Protein AF-A0A3M1RW49-F1 (afdb_monomer_lite)

Structure (mmCIF, N/CA/C/O backbone):
data_AF-A0A3M1RW49-F1
#
_entry.id   AF-A0A3M1RW49-F1
#
loop_
_atom_site.group_PDB
_atom_site.id
_atom_site.type_symbol
_atom_site.label_atom_id
_atom_site.label_alt_id
_atom_site.label_comp_id
_atom_site.label_asym_id
_atom_site.label_entity_id
_atom_site.label_seq_id
_atom_site.pdbx_PDB_ins_code
_atom_site.Cartn_x
_atom_site.Cartn_y
_atom_site.Cartn_z
_atom_site.occupancy
_atom_site.B_iso_or_equiv
_atom_site.auth_seq_id
_atom_site.auth_comp_id
_atom_site.auth_asym_id
_atom_site.auth_atom_id
_atom_site.pdbx_PDB_model_num
ATOM 1 N N . MET A 1 1 ? 6.113 14.387 6.985 1.00 57.34 1 MET A N 1
ATOM 2 C CA . MET A 1 1 ? 6.433 14.167 5.554 1.00 57.34 1 MET A CA 1
ATOM 3 C C . MET A 1 1 ? 7.685 14.893 5.071 1.00 57.34 1 MET A C 1
ATOM 5 O O . MET A 1 1 ? 7.666 16.109 4.905 1.00 57.34 1 MET A O 1
ATOM 9 N N . ASP A 1 2 ? 8.729 14.133 4.733 1.00 67.25 2 ASP A N 1
ATOM 10 C CA . ASP A 1 2 ? 9.846 14.609 3.910 1.00 67.25 2 ASP A CA 1
ATOM 11 C C . ASP A 1 2 ? 9.395 14.909 2.472 1.00 67.25 2 ASP A C 1
ATOM 13 O O . ASP A 1 2 ? 8.702 14.113 1.824 1.00 67.25 2 ASP A O 1
ATOM 17 N N . TYR A 1 3 ? 9.778 16.080 1.963 1.00 78.44 3 TYR A N 1
ATOM 18 C CA . TYR A 1 3 ? 9.461 16.510 0.603 1.00 78.44 3 TYR A CA 1
ATOM 19 C C . TYR A 1 3 ? 10.411 15.848 -0.403 1.00 78.44 3 TYR A C 1
ATOM 21 O O . TYR A 1 3 ? 11.608 16.131 -0.420 1.00 78.44 3 TYR A O 1
ATOM 29 N N . ILE A 1 4 ? 9.869 14.998 -1.281 1.00 78.31 4 ILE A N 1
ATOM 30 C CA . ILE A 1 4 ? 10.624 14.396 -2.387 1.00 78.31 4 ILE A CA 1
ATOM 31 C C . ILE A 1 4 ? 10.393 15.235 -3.654 1.00 78.31 4 ILE A C 1
ATOM 33 O O . ILE A 1 4 ? 9.248 15.359 -4.102 1.00 78.31 4 ILE A O 1
ATOM 37 N N . PRO A 1 5 ? 11.446 15.789 -4.283 1.00 87.19 5 PRO A N 1
ATOM 38 C CA . PRO A 1 5 ? 11.304 16.549 -5.519 1.00 87.19 5 PRO A CA 1
ATOM 39 C C . PRO A 1 5 ? 10.661 15.721 -6.640 1.00 87.19 5 PRO A C 1
ATOM 41 O O . PRO A 1 5 ? 11.014 14.560 -6.860 1.00 87.19 5 PRO A O 1
ATOM 44 N N . LYS A 1 6 ? 9.767 16.344 -7.419 1.00 85.75 6 LYS A N 1
ATOM 45 C CA . LYS A 1 6 ? 9.057 15.686 -8.534 1.00 85.75 6 LYS A CA 1
ATOM 46 C C . LYS A 1 6 ? 10.000 15.056 -9.564 1.00 85.75 6 LYS A C 1
ATOM 48 O O . LYS A 1 6 ? 9.692 14.002 -10.112 1.00 85.75 6 LYS A O 1
ATOM 53 N N . GLU A 1 7 ? 11.149 15.676 -9.831 1.00 87.19 7 GLU A N 1
ATOM 54 C CA . GLU A 1 7 ? 12.168 15.101 -10.719 1.00 87.19 7 GLU A CA 1
ATOM 55 C C . GLU A 1 7 ? 12.766 13.806 -10.175 1.00 87.19 7 GLU A C 1
ATOM 57 O O . GLU A 1 7 ? 12.983 12.870 -10.940 1.00 87.19 7 GLU A O 1
ATOM 62 N N . THR A 1 8 ? 13.008 13.733 -8.866 1.00 86.38 8 THR A N 1
ATOM 63 C CA . THR A 1 8 ? 13.529 12.530 -8.212 1.00 86.38 8 THR A CA 1
ATOM 64 C C . THR A 1 8 ? 12.521 11.392 -8.308 1.00 86.38 8 THR A C 1
ATOM 66 O O . THR A 1 8 ? 12.899 10.278 -8.665 1.00 86.38 8 THR A O 1
ATOM 69 N N . LEU A 1 9 ? 11.232 11.681 -8.086 1.00 85.12 9 LEU A N 1
ATOM 70 C CA . LEU A 1 9 ? 10.154 10.701 -8.258 1.00 85.12 9 LEU A CA 1
ATOM 71 C C . LEU A 1 9 ? 10.088 10.181 -9.696 1.00 85.12 9 LEU A C 1
ATOM 73 O O . LEU A 1 9 ? 10.066 8.973 -9.903 1.00 85.12 9 LEU A O 1
ATOM 77 N N . LYS A 1 10 ? 10.134 11.074 -10.693 1.00 87.62 10 LYS A N 1
ATOM 78 C CA . LYS A 1 10 ? 10.130 10.680 -12.110 1.00 87.62 10 LYS A CA 1
ATOM 79 C C . LYS A 1 10 ? 11.337 9.814 -12.466 1.00 87.62 10 LYS A C 1
ATOM 81 O O . LYS A 1 10 ? 11.168 8.756 -13.057 1.00 87.62 10 LYS A O 1
ATOM 86 N N . LYS A 1 11 ? 12.548 10.239 -12.088 1.00 89.50 11 LYS A N 1
ATOM 87 C CA . LYS A 1 11 ? 13.782 9.475 -12.343 1.00 89.50 11 LYS A CA 1
ATOM 88 C C . LYS A 1 11 ? 13.711 8.091 -11.707 1.00 89.50 11 LYS A C 1
ATOM 90 O O . LYS A 1 11 ? 14.100 7.116 -12.341 1.00 89.50 11 LYS A O 1
ATOM 95 N N . ARG A 1 12 ? 13.181 8.003 -10.482 1.00 88.81 12 ARG A N 1
ATOM 96 C CA . ARG A 1 12 ? 12.999 6.721 -9.808 1.00 88.81 12 ARG A CA 1
ATOM 97 C C . ARG A 1 12 ? 11.983 5.853 -10.536 1.00 88.81 12 ARG A C 1
ATOM 99 O O . ARG A 1 12 ? 12.324 4.720 -10.843 1.00 88.81 12 ARG A O 1
ATOM 106 N N . PHE A 1 13 ? 10.811 6.391 -10.861 1.00 89.06 13 PHE A N 1
ATOM 107 C CA . PHE A 1 13 ? 9.747 5.685 -11.576 1.00 89.06 13 PHE A CA 1
ATOM 108 C C . PHE A 1 13 ? 10.251 5.047 -12.878 1.00 89.06 13 PHE A C 1
ATOM 110 O O . PHE A 1 13 ? 10.116 3.843 -13.047 1.00 89.06 13 PHE A O 1
ATOM 117 N N . TYR A 1 14 ? 10.943 5.810 -13.731 1.00 90.25 14 TYR A N 1
ATOM 118 C CA . TYR A 1 14 ? 11.492 5.285 -14.990 1.00 90.25 14 TYR A CA 1
ATOM 119 C C . TYR A 1 14 ? 12.648 4.289 -14.815 1.00 90.25 14 TYR A C 1
ATOM 121 O O . TYR A 1 14 ? 13.001 3.594 -15.761 1.00 90.25 14 TYR A O 1
ATOM 129 N N . SER A 1 15 ? 13.264 4.226 -13.631 1.00 89.31 15 SER A N 1
ATOM 130 C CA . SER A 1 15 ? 14.294 3.227 -13.316 1.00 89.31 15 SER A CA 1
ATOM 131 C C . SER A 1 15 ? 13.723 1.916 -12.767 1.00 89.31 15 SER A C 1
ATOM 133 O O . SER A 1 15 ? 14.480 0.968 -12.560 1.00 89.31 15 SER A O 1
ATOM 135 N N . LEU A 1 16 ? 12.416 1.864 -12.480 1.00 89.94 16 LEU A N 1
ATOM 136 C CA . LEU A 1 16 ? 11.769 0.660 -11.971 1.00 89.94 16 LEU A CA 1
ATOM 137 C C . LEU A 1 16 ? 11.563 -0.365 -13.097 1.00 89.94 16 LEU A C 1
ATOM 139 O O . LEU A 1 16 ? 11.354 0.024 -14.245 1.00 89.94 16 LEU A O 1
ATOM 143 N N . PRO A 1 17 ? 11.547 -1.669 -12.775 1.00 91.00 17 PRO A N 1
ATOM 144 C CA . PRO A 1 17 ? 11.036 -2.702 -13.672 1.00 91.00 17 PRO A CA 1
ATOM 145 C C . PRO A 1 17 ? 9.632 -2.362 -14.189 1.00 91.00 17 PRO A C 1
ATOM 147 O O . PRO A 1 17 ? 8.809 -1.866 -13.416 1.00 91.00 17 PRO A O 1
ATOM 150 N N . ASP A 1 18 ? 9.336 -2.701 -15.447 1.00 89.69 18 ASP A N 1
ATOM 151 C CA . ASP A 1 18 ? 8.041 -2.406 -16.090 1.00 89.69 18 ASP A CA 1
ATOM 152 C C . ASP A 1 18 ? 6.860 -2.885 -15.240 1.00 89.69 18 ASP A C 1
ATOM 154 O O . ASP A 1 18 ? 5.933 -2.133 -14.966 1.00 89.69 18 ASP A O 1
ATOM 158 N N . ARG A 1 19 ? 6.972 -4.087 -14.666 1.00 90.06 19 ARG A N 1
ATOM 159 C CA . ARG A 1 19 ? 5.945 -4.659 -13.786 1.00 90.06 19 ARG A CA 1
ATOM 160 C C . ARG A 1 19 ? 5.624 -3.787 -12.564 1.00 90.06 19 ARG A C 1
ATOM 162 O O . ARG A 1 19 ? 4.478 -3.751 -12.131 1.00 90.06 19 ARG A O 1
ATOM 169 N N . LEU A 1 20 ? 6.612 -3.104 -11.980 1.00 90.56 20 LEU A N 1
ATOM 170 C CA . LEU A 1 20 ? 6.368 -2.177 -10.868 1.00 90.56 20 LEU A CA 1
ATOM 171 C C . LEU A 1 20 ? 5.737 -0.873 -11.361 1.00 90.56 20 LEU A C 1
ATOM 173 O O . LEU A 1 20 ? 4.865 -0.336 -10.682 1.00 90.56 20 LEU A O 1
ATOM 177 N N . GLN A 1 21 ? 6.143 -0.385 -12.535 1.00 91.88 21 GLN A N 1
ATOM 178 C CA . GLN A 1 21 ? 5.526 0.789 -13.156 1.00 91.88 21 GLN A CA 1
ATOM 179 C C . GLN A 1 21 ? 4.043 0.536 -13.461 1.00 91.88 21 GLN A C 1
ATOM 181 O O . GLN A 1 21 ? 3.204 1.361 -13.099 1.00 91.88 21 GLN A O 1
ATOM 186 N N . ASP A 1 22 ? 3.720 -0.628 -14.028 1.00 92.69 22 ASP A N 1
ATOM 187 C CA . ASP A 1 22 ? 2.348 -1.046 -14.320 1.00 92.69 22 ASP A CA 1
ATOM 188 C C . ASP A 1 22 ? 1.497 -1.101 -13.052 1.00 92.69 22 ASP A C 1
ATOM 190 O O . ASP A 1 22 ? 0.404 -0.547 -13.015 1.00 92.69 22 ASP A O 1
ATOM 194 N N . VAL A 1 23 ? 2.005 -1.700 -11.970 1.00 92.81 23 VAL A N 1
ATOM 195 C CA . VAL A 1 23 ? 1.254 -1.786 -10.707 1.00 92.81 23 VAL A CA 1
ATOM 196 C C . VAL A 1 23 ? 1.043 -0.414 -10.066 1.00 92.81 23 VAL A C 1
ATOM 198 O O . VAL A 1 23 ? -0.020 -0.178 -9.494 1.00 92.81 23 VAL A O 1
ATOM 201 N N . ILE A 1 24 ? 1.997 0.513 -10.190 1.00 90.81 24 ILE A N 1
ATOM 202 C CA . ILE A 1 24 ? 1.834 1.895 -9.710 1.00 90.81 24 ILE A CA 1
ATOM 203 C C . ILE A 1 24 ? 0.739 2.635 -10.495 1.00 90.81 24 ILE A C 1
ATOM 205 O O . ILE A 1 24 ? 0.007 3.430 -9.905 1.00 90.81 24 ILE A O 1
ATOM 209 N N . LEU A 1 25 ? 0.636 2.401 -11.806 1.00 91.81 25 LEU A N 1
ATOM 210 C CA . LEU A 1 25 ? -0.331 3.069 -12.687 1.00 91.81 25 LEU A CA 1
ATOM 211 C C . LEU A 1 25 ? -1.657 2.310 -12.844 1.00 91.81 25 LEU A C 1
ATOM 213 O O . LEU A 1 25 ? -2.576 2.826 -13.476 1.00 91.81 25 LEU A O 1
ATOM 217 N N . SER A 1 26 ? -1.761 1.106 -12.287 1.00 93.88 26 SER A N 1
ATOM 218 C CA . SER A 1 26 ? -2.922 0.241 -12.461 1.00 93.88 26 SER A CA 1
ATOM 219 C C . SER A 1 26 ? -4.164 0.783 -11.752 1.00 93.88 26 SER A C 1
ATOM 221 O O . SER A 1 26 ? -4.137 1.154 -10.572 1.00 93.88 26 SER A O 1
ATOM 223 N N . GLU A 1 27 ? -5.290 0.746 -12.465 1.00 93.25 27 GLU A N 1
ATOM 224 C CA . GLU A 1 27 ? -6.610 1.018 -11.897 1.00 93.25 27 GLU A CA 1
ATOM 225 C C . GLU A 1 27 ? -6.985 0.002 -10.811 1.00 93.25 27 GLU A C 1
ATOM 227 O O . GLU A 1 27 ? -7.648 0.373 -9.842 1.00 93.25 27 GLU A O 1
ATOM 232 N N . ASP A 1 28 ? -6.510 -1.247 -10.909 1.00 92.75 28 ASP A N 1
ATOM 233 C CA . ASP A 1 28 ? -6.745 -2.267 -9.883 1.00 92.75 28 ASP A CA 1
ATOM 234 C C . ASP A 1 28 ? -6.131 -1.843 -8.549 1.00 92.75 28 ASP A C 1
ATOM 236 O O . ASP A 1 28 ? -6.799 -1.889 -7.516 1.00 92.75 28 ASP A O 1
ATOM 240 N N . THR A 1 29 ? -4.891 -1.343 -8.567 1.00 92.75 29 THR A N 1
ATOM 241 C CA . THR A 1 29 ? -4.209 -0.833 -7.369 1.00 92.75 29 THR A CA 1
ATOM 242 C C . THR A 1 29 ? -4.985 0.330 -6.755 1.00 92.75 29 THR A C 1
ATOM 244 O O . THR A 1 29 ? -5.215 0.354 -5.543 1.00 92.75 29 THR A O 1
ATOM 247 N N . ALA A 1 30 ? -5.452 1.274 -7.579 1.00 93.94 30 ALA A N 1
ATOM 248 C CA . ALA A 1 30 ? -6.286 2.381 -7.114 1.00 93.94 30 ALA A CA 1
ATOM 249 C C . ALA A 1 30 ? -7.615 1.886 -6.510 1.00 93.94 30 ALA A C 1
ATOM 251 O O . ALA A 1 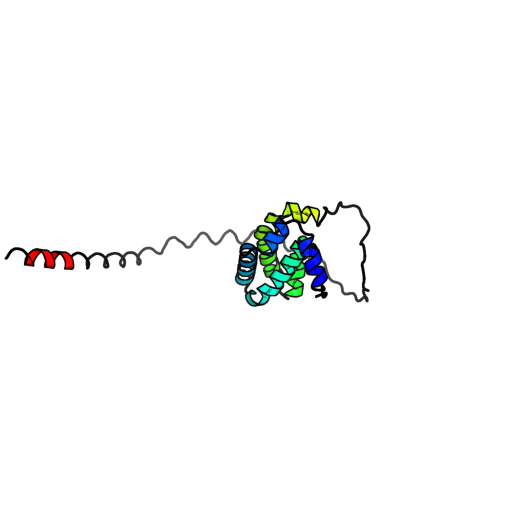30 ? -8.068 2.401 -5.483 1.00 93.94 30 ALA A O 1
ATOM 252 N N . GLY A 1 31 ? -8.211 0.852 -7.106 1.00 94.44 31 GLY A N 1
ATOM 253 C CA . GLY A 1 31 ? -9.406 0.185 -6.603 1.00 94.44 31 GLY A CA 1
ATOM 254 C C . GLY A 1 31 ? -9.182 -0.484 -5.247 1.00 94.44 31 GLY A C 1
ATOM 255 O O . GLY A 1 31 ? -10.010 -0.326 -4.350 1.00 94.44 31 GLY A O 1
ATOM 256 N N . VAL A 1 32 ? -8.058 -1.182 -5.062 1.00 95.06 32 VAL A N 1
ATOM 257 C CA . VAL A 1 32 ? -7.675 -1.790 -3.777 1.00 95.06 32 VAL A CA 1
ATOM 258 C C . VAL A 1 32 ? -7.496 -0.719 -2.706 1.00 95.06 32 VAL A C 1
ATOM 260 O O . VAL A 1 32 ? -8.046 -0.860 -1.617 1.00 95.06 32 VAL A O 1
ATOM 263 N N . ILE A 1 33 ? -6.793 0.374 -3.016 1.00 94.75 33 ILE A N 1
ATOM 264 C CA . ILE A 1 33 ? -6.587 1.483 -2.073 1.00 94.75 33 ILE A CA 1
ATOM 265 C C . ILE A 1 33 ? -7.926 2.089 -1.650 1.00 94.75 33 ILE A C 1
ATOM 267 O O . ILE A 1 33 ? -8.163 2.281 -0.459 1.00 94.75 33 ILE A O 1
ATOM 271 N N . ARG A 1 34 ? -8.831 2.350 -2.603 1.00 94.56 34 ARG A N 1
ATOM 272 C CA . ARG A 1 34 ? -10.157 2.899 -2.292 1.00 94.56 34 ARG A CA 1
ATOM 273 C C . ARG A 1 34 ? -10.982 1.940 -1.435 1.00 94.56 34 ARG A C 1
ATOM 275 O O . ARG A 1 34 ? -11.605 2.379 -0.475 1.00 94.56 34 ARG A O 1
ATOM 282 N N . LYS A 1 35 ? -10.962 0.639 -1.743 1.00 94.69 35 LYS A N 1
ATOM 283 C CA . LYS A 1 35 ? -11.642 -0.390 -0.939 1.00 94.69 35 LYS A CA 1
ATOM 284 C C . LYS A 1 35 ? -11.080 -0.460 0.480 1.00 94.69 35 LYS A C 1
ATOM 286 O O . LYS A 1 35 ? -11.857 -0.504 1.427 1.00 94.69 35 LYS A O 1
ATOM 291 N N . ALA A 1 36 ? -9.756 -0.428 0.627 1.00 93.56 36 ALA A N 1
ATOM 292 C CA . ALA A 1 36 ? -9.097 -0.438 1.929 1.00 93.56 36 ALA A CA 1
ATOM 293 C C . ALA A 1 36 ? -9.464 0.803 2.750 1.00 93.56 36 ALA A C 1
ATOM 295 O O . ALA A 1 36 ? -9.800 0.681 3.924 1.00 93.56 36 ALA A O 1
ATOM 296 N N . ALA A 1 37 ? -9.465 1.979 2.116 1.00 93.25 37 ALA A N 1
ATOM 297 C CA . ALA A 1 37 ? -9.843 3.231 2.757 1.00 93.25 37 ALA A CA 1
ATOM 298 C C . ALA A 1 37 ? -11.315 3.230 3.199 1.00 93.25 37 ALA A C 1
ATOM 300 O O . ALA A 1 37 ? -11.615 3.610 4.325 1.00 93.25 37 ALA A O 1
ATOM 301 N N . ASN A 1 38 ? -12.223 2.751 2.345 1.00 93.69 38 ASN A N 1
ATOM 302 C CA . ASN A 1 38 ? -13.649 2.669 2.657 1.00 93.69 38 ASN A CA 1
ATOM 303 C C . ASN A 1 38 ? -13.935 1.670 3.793 1.00 93.69 38 ASN A C 1
ATOM 305 O O . ASN A 1 38 ? -14.686 1.979 4.709 1.00 93.69 38 ASN A O 1
ATOM 309 N N . PHE A 1 39 ? -13.273 0.508 3.793 1.00 89.12 39 PHE A N 1
ATOM 310 C CA . PHE A 1 39 ? -13.421 -0.493 4.857 1.00 89.12 39 PHE A CA 1
ATOM 311 C C . PHE A 1 39 ? -12.974 0.018 6.236 1.00 89.12 39 PHE A C 1
ATOM 313 O O . PHE A 1 39 ? -13.467 -0.442 7.264 1.00 89.12 39 PHE A O 1
ATOM 320 N N . ALA A 1 40 ? -12.030 0.954 6.244 1.00 88.00 40 ALA A N 1
ATOM 321 C CA . ALA A 1 40 ? -11.462 1.577 7.430 1.00 88.00 40 ALA A CA 1
ATOM 322 C C . ALA A 1 40 ? -12.114 2.926 7.797 1.00 88.00 40 ALA A C 1
ATOM 324 O O . ALA A 1 40 ? -11.644 3.569 8.728 1.00 88.00 40 ALA A O 1
ATOM 325 N N . ASP A 1 41 ? -13.165 3.353 7.085 1.00 91.06 41 ASP A N 1
ATOM 326 C CA . ASP A 1 41 ? -13.835 4.655 7.268 1.00 91.06 41 ASP A CA 1
ATOM 327 C C . ASP A 1 41 ? -12.892 5.873 7.095 1.00 91.06 41 ASP A C 1
ATOM 329 O O . ASP A 1 41 ? -13.073 6.930 7.687 1.00 91.06 41 ASP A O 1
ATOM 333 N N . VAL A 1 42 ? -11.857 5.736 6.255 1.00 91.19 42 VAL A N 1
ATOM 334 C CA . VAL A 1 42 ? -10.829 6.768 5.986 1.00 91.19 42 VAL A CA 1
ATOM 335 C C . VAL A 1 42 ? -10.764 7.148 4.507 1.00 91.19 42 VAL A C 1
ATOM 337 O O . VAL A 1 42 ? -9.700 7.416 3.947 1.00 91.19 42 VAL A O 1
ATOM 340 N N . GLU A 1 43 ? -11.915 7.164 3.835 1.00 92.00 43 GLU A N 1
ATOM 341 C CA . GLU A 1 43 ? -12.005 7.398 2.388 1.00 92.00 43 GLU A CA 1
ATOM 342 C C . GLU A 1 43 ? -11.407 8.749 1.959 1.00 92.00 43 GLU A C 1
ATOM 344 O O . GLU A 1 43 ? -10.727 8.830 0.934 1.00 92.00 43 GLU A O 1
ATOM 349 N N . GLU A 1 44 ? -11.546 9.788 2.788 1.00 91.25 44 GLU A N 1
ATOM 350 C CA . GLU A 1 44 ? -10.939 11.105 2.546 1.00 91.25 44 GLU A CA 1
ATOM 351 C C . GLU A 1 44 ? -9.400 11.059 2.513 1.00 91.25 44 GLU A C 1
ATOM 353 O O . GLU A 1 44 ? -8.755 11.875 1.853 1.00 91.25 44 GLU A O 1
ATOM 358 N N . GLN A 1 45 ? -8.796 10.071 3.178 1.00 90.81 45 GLN A N 1
ATOM 359 C CA . GLN A 1 45 ? -7.348 9.883 3.263 1.00 90.81 45 GLN A CA 1
ATOM 360 C C . GLN A 1 45 ? -6.807 8.899 2.216 1.00 90.81 45 GLN A C 1
ATOM 362 O O . GLN A 1 45 ? -5.602 8.627 2.195 1.00 90.81 45 GLN A O 1
ATOM 367 N N . ALA A 1 46 ? -7.645 8.404 1.296 1.00 92.38 46 ALA A N 1
ATOM 368 C CA . ALA A 1 46 ? -7.227 7.483 0.236 1.00 92.38 46 ALA A CA 1
ATOM 369 C C . ALA A 1 46 ? -6.048 8.024 -0.596 1.00 92.38 46 ALA A C 1
ATOM 371 O O . ALA A 1 46 ? -5.185 7.257 -1.025 1.00 92.38 46 ALA A O 1
ATOM 372 N N . GLY A 1 47 ? -5.959 9.348 -0.777 1.00 92.56 47 GLY A N 1
ATOM 373 C CA . GLY A 1 47 ? -4.819 9.993 -1.433 1.00 92.56 47 GLY A CA 1
ATOM 374 C C . GLY A 1 47 ? -3.500 9.808 -0.673 1.00 92.56 47 GLY A C 1
ATOM 375 O O . GLY A 1 47 ? -2.478 9.495 -1.283 1.00 92.56 47 GLY A O 1
ATOM 376 N N . THR A 1 48 ? -3.516 9.935 0.655 1.00 92.75 48 THR A N 1
ATOM 377 C CA . THR A 1 48 ? -2.336 9.707 1.506 1.00 92.75 48 THR A CA 1
ATOM 378 C C . THR A 1 48 ? -1.915 8.243 1.471 1.00 92.75 48 THR A C 1
ATOM 380 O O . THR A 1 48 ? -0.730 7.950 1.313 1.00 92.75 48 THR A O 1
ATOM 383 N N . ILE A 1 49 ? -2.883 7.322 1.522 1.00 94.06 49 ILE A N 1
ATOM 384 C CA . ILE A 1 49 ? -2.631 5.882 1.386 1.00 94.06 49 ILE A CA 1
ATOM 385 C C . ILE A 1 49 ? -1.962 5.597 0.039 1.00 94.06 49 ILE A C 1
ATOM 387 O O . ILE A 1 49 ? -0.919 4.952 0.006 1.00 94.06 49 ILE A O 1
ATOM 391 N N . ALA A 1 50 ? -2.483 6.153 -1.059 1.00 93.75 50 ALA A N 1
ATOM 392 C CA . ALA A 1 50 ? -1.893 5.991 -2.385 1.00 93.75 50 ALA A CA 1
ATOM 393 C C . ALA A 1 50 ? -0.451 6.520 -2.466 1.00 93.75 50 ALA A C 1
ATOM 395 O O . ALA A 1 50 ? 0.414 5.872 -3.058 1.00 93.75 50 ALA A O 1
ATOM 396 N N . ILE A 1 51 ? -0.162 7.665 -1.837 1.00 92.12 51 ILE A N 1
ATOM 397 C CA . ILE A 1 51 ? 1.200 8.215 -1.761 1.00 92.12 51 ILE A CA 1
ATOM 398 C C . ILE A 1 51 ? 2.130 7.255 -1.012 1.00 92.12 51 ILE A C 1
ATOM 400 O O . ILE A 1 51 ? 3.241 6.993 -1.479 1.00 92.12 51 ILE A O 1
ATOM 404 N N . LEU A 1 52 ? 1.694 6.717 0.130 1.00 93.31 52 LEU A N 1
ATOM 405 C CA . LEU A 1 52 ? 2.483 5.769 0.918 1.00 93.31 52 LEU A CA 1
ATOM 406 C C . LEU A 1 52 ? 2.696 4.449 0.166 1.00 93.31 52 LEU A C 1
ATOM 408 O O . LEU A 1 52 ? 3.827 3.971 0.098 1.00 93.31 52 LEU A O 1
ATOM 412 N N . THR A 1 53 ? 1.660 3.902 -0.472 1.00 93.88 53 THR A N 1
ATOM 413 C CA . THR A 1 53 ? 1.764 2.701 -1.315 1.00 93.88 53 THR A CA 1
ATOM 414 C C . THR A 1 53 ? 2.750 2.931 -2.458 1.00 93.88 53 THR A C 1
ATOM 416 O O . THR A 1 53 ? 3.643 2.116 -2.682 1.00 93.88 53 THR A O 1
ATOM 419 N N . GLY A 1 54 ? 2.669 4.083 -3.129 1.00 91.56 54 GLY A N 1
ATOM 420 C CA . GLY A 1 54 ? 3.620 4.468 -4.168 1.00 91.56 54 GLY A CA 1
ATOM 421 C C . GLY A 1 54 ? 5.055 4.563 -3.646 1.00 91.56 54 GLY A C 1
ATOM 422 O O . GLY A 1 54 ? 5.981 4.111 -4.317 1.00 91.56 54 GLY A O 1
ATOM 423 N N . ARG A 1 55 ? 5.270 5.096 -2.436 1.00 90.69 55 ARG A N 1
ATOM 424 C CA . ARG A 1 55 ? 6.601 5.135 -1.803 1.00 90.69 55 ARG A CA 1
ATOM 425 C C . ARG A 1 55 ? 7.170 3.739 -1.572 1.00 90.69 55 ARG A C 1
ATOM 427 O O . ARG A 1 55 ? 8.364 3.561 -1.802 1.00 90.69 55 ARG A O 1
ATOM 434 N N . VAL A 1 56 ? 6.342 2.768 -1.186 1.00 91.56 56 VAL A N 1
ATOM 435 C CA . VAL A 1 56 ? 6.774 1.367 -1.058 1.00 91.56 56 VAL A CA 1
ATOM 436 C C . VAL A 1 56 ? 7.171 0.797 -2.417 1.00 91.56 56 VAL A C 1
ATOM 438 O O . VAL A 1 56 ? 8.289 0.315 -2.587 1.00 91.56 56 VAL A O 1
ATOM 441 N N . LEU A 1 57 ? 6.303 0.934 -3.420 1.00 91.12 57 LEU A N 1
ATOM 442 C CA . LEU A 1 57 ? 6.547 0.413 -4.770 1.00 91.12 57 LEU A CA 1
ATOM 443 C C . LEU A 1 57 ? 7.767 1.056 -5.453 1.00 91.12 57 LEU A C 1
ATOM 445 O O . LEU A 1 57 ? 8.456 0.412 -6.242 1.00 91.12 57 LEU A O 1
ATOM 449 N N . MET A 1 58 ? 8.072 2.313 -5.124 1.00 89.19 58 MET A N 1
ATOM 450 C CA . MET A 1 58 ? 9.243 3.033 -5.633 1.00 89.19 58 MET A CA 1
ATOM 451 C C . MET A 1 58 ? 10.539 2.753 -4.856 1.00 89.19 58 MET A C 1
ATOM 453 O O . MET A 1 58 ? 11.614 3.190 -5.283 1.00 89.19 58 MET A O 1
ATOM 457 N N . GLY A 1 59 ? 10.487 2.032 -3.736 1.00 88.00 59 GLY A N 1
ATOM 458 C CA . GLY A 1 59 ? 11.679 1.718 -2.952 1.00 88.00 59 GLY A CA 1
ATOM 459 C C . GLY A 1 59 ? 12.015 2.725 -1.839 1.00 88.00 59 GLY A C 1
ATOM 460 O O . GLY A 1 59 ? 13.103 2.648 -1.278 1.00 88.00 59 GLY A O 1
ATOM 461 N N . PHE A 1 60 ? 11.144 3.696 -1.5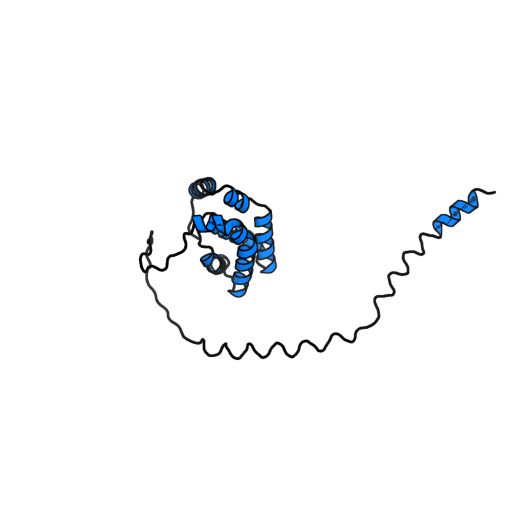45 1.00 88.50 60 PHE A N 1
ATOM 462 C CA . PHE A 1 60 ? 11.392 4.749 -0.546 1.00 88.50 60 PHE A CA 1
ATOM 463 C C . PHE A 1 60 ? 10.930 4.384 0.870 1.00 88.50 60 PHE A C 1
ATOM 465 O O . PHE A 1 60 ? 11.405 4.991 1.823 1.00 88.50 60 PHE A O 1
ATOM 472 N N . LEU A 1 61 ? 10.012 3.425 1.012 1.00 89.38 61 LEU A N 1
ATOM 473 C CA . LEU A 1 61 ? 9.455 2.998 2.299 1.00 89.38 61 LEU A CA 1
ATOM 474 C C . LEU A 1 61 ? 9.427 1.473 2.363 1.00 89.38 61 LEU A C 1
ATOM 476 O O . LEU A 1 61 ? 8.891 0.849 1.455 1.00 89.38 61 LEU A O 1
ATOM 480 N N . HIS A 1 62 ? 10.003 0.854 3.392 1.00 89.31 62 HIS A N 1
ATOM 481 C CA . HIS A 1 62 ? 10.004 -0.606 3.469 1.00 89.31 62 HIS A CA 1
ATOM 482 C C . HIS A 1 62 ? 8.568 -1.144 3.650 1.00 89.31 62 HIS A C 1
ATOM 484 O O . HIS A 1 62 ? 7.811 -0.557 4.425 1.00 89.31 62 HIS A O 1
ATOM 490 N N . PRO A 1 63 ? 8.180 -2.268 3.010 1.00 88.19 63 PRO A N 1
ATOM 491 C CA . PRO A 1 63 ? 6.848 -2.857 3.191 1.00 88.19 63 PRO A CA 1
ATOM 492 C C . PRO A 1 63 ? 6.490 -3.122 4.663 1.00 88.19 63 PRO A C 1
ATOM 494 O O . PRO A 1 63 ? 5.358 -2.890 5.070 1.00 88.19 63 PRO A O 1
ATOM 497 N N . ASP A 1 64 ? 7.469 -3.539 5.473 1.00 89.38 64 ASP A N 1
ATOM 498 C CA . ASP A 1 64 ? 7.286 -3.765 6.919 1.00 89.38 64 ASP A CA 1
ATOM 499 C C . ASP A 1 64 ? 6.997 -2.475 7.711 1.00 89.38 64 ASP A C 1
ATOM 501 O O . ASP A 1 64 ? 6.338 -2.527 8.743 1.00 89.38 64 ASP A O 1
ATOM 505 N N . GLU A 1 65 ? 7.471 -1.321 7.232 1.00 90.12 65 GLU A N 1
ATOM 506 C CA . GLU A 1 65 ? 7.274 -0.010 7.873 1.00 90.12 65 GLU A CA 1
ATOM 507 C C . GLU A 1 65 ? 5.977 0.668 7.399 1.00 90.12 65 GLU A C 1
ATOM 509 O O . GLU A 1 65 ? 5.583 1.713 7.914 1.00 90.12 65 GLU A O 1
ATOM 514 N N . PHE A 1 66 ? 5.280 0.078 6.421 1.00 93.62 66 PHE A N 1
ATOM 515 C CA . PHE A 1 66 ? 4.078 0.656 5.822 1.00 93.62 66 PHE A CA 1
ATOM 516 C C . PHE A 1 66 ? 2.940 0.841 6.833 1.00 93.62 66 PHE A C 1
ATOM 518 O O . PHE A 1 66 ? 2.272 1.872 6.818 1.00 93.62 66 PHE A O 1
ATOM 525 N N . LYS A 1 67 ? 2.741 -0.126 7.740 1.00 94.25 67 LYS A N 1
ATOM 526 C CA . LYS A 1 67 ? 1.732 -0.036 8.808 1.00 94.25 67 LYS A CA 1
ATOM 527 C C . LYS A 1 67 ? 2.001 1.160 9.723 1.00 94.25 67 LYS A C 1
ATOM 529 O O . LYS A 1 67 ? 1.084 1.915 10.033 1.00 94.25 67 LYS A O 1
ATOM 534 N N . ASP A 1 68 ? 3.247 1.327 10.154 1.00 93.12 68 ASP A N 1
ATOM 535 C CA . ASP A 1 68 ? 3.618 2.395 11.081 1.00 93.12 68 ASP A CA 1
ATOM 536 C C . ASP A 1 68 ? 3.522 3.763 10.394 1.00 93.12 68 ASP A C 1
ATOM 538 O O . ASP A 1 68 ? 2.933 4.686 10.952 1.00 93.12 68 ASP A O 1
ATOM 542 N N . ALA A 1 69 ? 3.941 3.857 9.128 1.00 92.56 69 ALA A N 1
ATOM 543 C CA . ALA A 1 69 ? 3.754 5.058 8.317 1.00 92.56 69 ALA A CA 1
ATOM 544 C C . ALA A 1 69 ? 2.270 5.419 8.118 1.00 92.56 69 ALA A C 1
ATOM 546 O O . ALA A 1 69 ? 1.920 6.597 8.135 1.00 92.56 69 ALA A O 1
ATOM 547 N N . LEU A 1 70 ? 1.383 4.428 7.958 1.00 93.62 70 LEU A N 1
ATOM 548 C CA . LEU A 1 70 ? -0.062 4.664 7.909 1.00 93.62 70 LEU A CA 1
ATOM 549 C C . LEU A 1 70 ? -0.581 5.233 9.233 1.00 93.62 70 LEU A C 1
ATOM 551 O O . LEU A 1 70 ? -1.322 6.211 9.212 1.00 93.62 70 LEU A O 1
ATOM 555 N N . LYS A 1 71 ? -0.180 4.661 10.377 1.00 93.56 71 LYS A N 1
ATOM 556 C CA . LYS A 1 71 ? -0.577 5.174 11.701 1.00 93.56 71 LYS A CA 1
ATOM 557 C C . LYS A 1 71 ? -0.153 6.629 11.882 1.00 93.56 71 LYS A C 1
ATOM 559 O O . LYS A 1 71 ? -0.968 7.444 12.301 1.00 93.56 71 LYS A O 1
ATOM 564 N N . GLU A 1 72 ? 1.098 6.946 11.561 1.00 91.94 72 GLU A N 1
ATOM 565 C CA . GLU A 1 72 ? 1.664 8.283 11.760 1.00 91.94 72 GLU A CA 1
ATOM 566 C C . GLU A 1 72 ? 1.048 9.331 10.827 1.00 91.94 72 GLU A C 1
ATOM 568 O O . GLU A 1 72 ? 0.690 10.419 11.273 1.00 91.94 72 GLU A O 1
ATOM 573 N N . GLU A 1 73 ? 0.894 9.015 9.541 1.00 90.38 73 GLU A N 1
ATOM 574 C CA . GLU A 1 73 ? 0.452 9.996 8.544 1.00 90.38 73 GLU A CA 1
ATOM 575 C C . GLU A 1 73 ? -1.071 10.178 8.517 1.00 90.38 73 GLU A C 1
ATOM 577 O O . GLU A 1 73 ? -1.551 11.263 8.187 1.00 90.38 73 GLU A O 1
ATOM 582 N N . LEU A 1 74 ? -1.845 9.142 8.862 1.00 90.44 74 LEU A N 1
ATOM 583 C CA . LEU A 1 74 ? -3.308 9.228 8.917 1.00 90.44 74 LEU A CA 1
ATOM 584 C C . LEU A 1 74 ? -3.831 9.527 10.331 1.00 90.44 74 LEU A C 1
ATOM 586 O O . LEU A 1 74 ? -5.001 9.883 10.470 1.00 90.44 74 LEU A O 1
ATOM 590 N N . ASN A 1 75 ? -2.979 9.424 11.359 1.00 91.62 75 ASN A N 1
ATOM 591 C CA . ASN A 1 75 ? -3.337 9.548 12.777 1.00 91.62 75 ASN A CA 1
ATOM 592 C C . ASN A 1 75 ? -4.490 8.607 13.186 1.00 91.62 75 ASN A C 1
ATOM 594 O O . ASN A 1 75 ? -5.422 8.994 13.893 1.00 91.62 75 ASN A O 1
ATOM 598 N N . ILE A 1 76 ? -4.423 7.368 12.699 1.00 91.44 76 ILE A N 1
ATOM 599 C CA . ILE A 1 76 ? -5.419 6.312 12.926 1.00 91.44 76 ILE A CA 1
ATOM 600 C C . ILE A 1 76 ? -4.950 5.326 13.993 1.00 91.44 76 ILE A C 1
ATOM 602 O O . ILE A 1 76 ? -3.758 5.202 14.289 1.00 91.44 76 ILE A O 1
ATOM 606 N N . ASP A 1 77 ? -5.896 4.589 14.568 1.00 93.88 77 ASP A N 1
ATOM 607 C CA . ASP A 1 77 ? -5.581 3.551 15.538 1.00 93.88 77 ASP A CA 1
ATOM 608 C C . ASP A 1 77 ? -4.857 2.354 14.894 1.00 93.88 77 ASP A C 1
ATOM 610 O O . ASP A 1 77 ? -4.886 2.119 13.683 1.00 93.88 77 ASP A O 1
ATOM 614 N N . GLU A 1 78 ? -4.191 1.562 15.734 1.00 92.44 78 GLU A N 1
ATOM 615 C CA . GLU A 1 78 ? -3.395 0.423 15.275 1.00 92.44 78 GLU A CA 1
ATOM 616 C C . GLU A 1 78 ? -4.215 -0.654 14.565 1.00 92.44 78 GLU A C 1
ATOM 618 O O . GLU A 1 78 ? -3.714 -1.288 13.636 1.00 92.44 78 GLU A O 1
ATOM 623 N N . ARG A 1 79 ? -5.469 -0.861 14.972 1.00 91.75 79 ARG A N 1
ATOM 624 C CA . ARG A 1 79 ? -6.320 -1.874 14.356 1.00 91.75 79 ARG A CA 1
ATOM 625 C C . ARG A 1 79 ? -6.690 -1.451 12.938 1.00 91.75 79 ARG A C 1
ATOM 627 O O . ARG A 1 79 ? -6.551 -2.260 12.024 1.00 91.75 79 ARG A O 1
ATOM 634 N N . THR A 1 80 ? -7.095 -0.200 12.758 1.00 91.06 80 THR A N 1
ATOM 635 C CA . THR A 1 80 ? -7.434 0.364 11.448 1.00 91.06 80 THR A CA 1
ATOM 636 C C . THR A 1 80 ? -6.220 0.353 10.518 1.00 91.06 80 THR A C 1
ATOM 638 O O . THR A 1 80 ? -6.306 -0.129 9.386 1.00 91.06 80 THR A O 1
ATOM 641 N N . ALA A 1 81 ? -5.050 0.768 11.012 1.00 92.69 81 ALA A N 1
ATOM 642 C CA . ALA A 1 81 ? -3.818 0.722 10.228 1.00 92.69 81 ALA A CA 1
ATOM 643 C C . ALA A 1 81 ? -3.435 -0.701 9.806 1.00 92.69 81 ALA A C 1
ATOM 645 O O . ALA A 1 81 ? -3.050 -0.906 8.656 1.00 92.69 81 ALA A O 1
ATOM 646 N N . LEU A 1 82 ? -3.581 -1.684 10.703 1.00 93.44 82 LEU A N 1
ATOM 647 C CA . LEU A 1 82 ? -3.309 -3.088 10.401 1.00 93.44 82 LEU A CA 1
ATOM 648 C C . LEU A 1 82 ? -4.232 -3.618 9.294 1.00 93.44 82 LEU A C 1
ATOM 650 O O . LEU A 1 82 ? -3.768 -4.290 8.375 1.00 93.44 82 LEU A O 1
ATOM 654 N N . GLN A 1 83 ? -5.527 -3.299 9.360 1.00 92.62 83 GLN A N 1
ATOM 655 C CA . GLN A 1 83 ? -6.506 -3.731 8.359 1.00 92.62 83 GLN A CA 1
ATOM 656 C C . GLN A 1 83 ? -6.173 -3.183 6.967 1.00 92.62 83 GLN A C 1
ATOM 658 O O . GLN A 1 83 ? -6.148 -3.943 5.997 1.00 92.62 83 GLN A O 1
ATOM 663 N N . VAL A 1 84 ? -5.861 -1.887 6.874 1.00 93.88 84 VAL A N 1
ATOM 664 C CA . VAL A 1 84 ? -5.458 -1.250 5.612 1.00 93.88 84 VAL A CA 1
ATOM 665 C C . VAL A 1 84 ? -4.134 -1.829 5.112 1.00 93.88 84 VAL A C 1
ATOM 667 O O . VAL A 1 84 ? -4.020 -2.174 3.933 1.00 93.88 84 VAL A O 1
ATOM 670 N N . SER A 1 85 ? -3.144 -1.986 5.998 1.00 94.31 85 SER A N 1
ATOM 671 C CA . SER A 1 85 ? -1.822 -2.484 5.614 1.00 94.31 85 SER A CA 1
ATOM 672 C C . SER A 1 85 ? -1.869 -3.911 5.081 1.00 94.31 85 SER A C 1
ATOM 674 O O . SER A 1 85 ? -1.262 -4.186 4.051 1.00 94.31 85 SER A O 1
ATOM 676 N N . GLU A 1 86 ? -2.616 -4.807 5.729 1.00 94.25 86 GLU A N 1
ATOM 677 C CA . GLU A 1 86 ? -2.715 -6.212 5.316 1.00 94.25 86 GLU A CA 1
ATOM 678 C C . GLU A 1 86 ? -3.491 -6.362 4.001 1.00 94.25 86 GLU A C 1
ATOM 680 O O . GLU A 1 86 ? -3.119 -7.163 3.138 1.00 94.25 86 GLU A O 1
ATOM 685 N N . MET A 1 87 ? -4.529 -5.544 3.795 1.00 93.75 87 MET A N 1
ATOM 686 C CA . MET A 1 87 ? -5.279 -5.544 2.540 1.00 93.75 87 MET A CA 1
ATOM 687 C C . MET A 1 87 ? -4.400 -5.114 1.361 1.00 93.75 87 MET A C 1
ATOM 689 O O . MET A 1 87 ? -4.379 -5.783 0.330 1.00 93.75 87 MET A O 1
ATOM 693 N N . ILE A 1 88 ? -3.654 -4.019 1.514 1.00 94.62 88 ILE A N 1
ATOM 694 C CA . ILE A 1 88 ? -2.768 -3.510 0.460 1.00 94.62 88 ILE A CA 1
ATOM 695 C C . ILE A 1 88 ? -1.591 -4.456 0.244 1.00 94.62 88 ILE A C 1
ATOM 697 O O . ILE A 1 88 ? -1.211 -4.715 -0.895 1.00 94.62 88 ILE A O 1
ATOM 701 N N . ARG A 1 89 ? -1.029 -5.018 1.314 1.00 93.62 89 ARG A N 1
ATOM 702 C CA . ARG A 1 89 ? 0.062 -5.984 1.214 1.00 93.62 89 ARG A CA 1
ATOM 703 C C . ARG A 1 89 ? -0.338 -7.196 0.378 1.00 93.62 89 ARG A C 1
ATOM 705 O O . ARG A 1 89 ? 0.304 -7.462 -0.633 1.00 93.62 89 ARG A O 1
ATOM 712 N N . SER A 1 90 ? -1.434 -7.850 0.753 1.00 93.44 90 SER A N 1
ATOM 713 C CA . SER A 1 90 ? -1.903 -9.072 0.090 1.00 93.44 90 SER A CA 1
ATOM 714 C C . SER A 1 90 ? -2.349 -8.858 -1.358 1.00 93.44 90 SER A C 1
ATOM 716 O O . SER A 1 90 ? -2.156 -9.731 -2.200 1.00 93.44 90 SER A O 1
ATOM 718 N N . GLN A 1 91 ? -2.939 -7.702 -1.672 1.00 93.69 91 GLN A N 1
ATOM 719 C CA . GLN A 1 91 ? -3.489 -7.441 -3.006 1.00 93.69 91 GLN A CA 1
ATOM 720 C C . GLN A 1 91 ? -2.563 -6.644 -3.926 1.00 93.69 91 GLN A C 1
ATOM 722 O O . GLN A 1 91 ? -2.781 -6.651 -5.132 1.00 93.69 91 GLN A O 1
ATOM 727 N N . VAL A 1 92 ? -1.547 -5.957 -3.397 1.00 93.94 92 VAL A N 1
ATOM 728 C CA . VAL A 1 92 ? -0.636 -5.117 -4.191 1.00 93.94 92 VAL A CA 1
ATOM 729 C C . VAL A 1 92 ? 0.804 -5.579 -4.032 1.00 93.94 92 VAL A C 1
ATOM 731 O O . VAL A 1 92 ? 1.446 -5.898 -5.028 1.00 93.94 92 VAL A O 1
ATOM 734 N N . PHE A 1 93 ? 1.334 -5.628 -2.807 1.00 92.81 93 PHE A N 1
ATOM 735 C CA . PHE A 1 93 ? 2.760 -5.915 -2.597 1.00 92.81 93 PHE A CA 1
ATOM 736 C C . PHE A 1 93 ? 3.123 -7.354 -2.956 1.00 92.81 93 PHE A C 1
ATOM 738 O O . PHE A 1 93 ? 4.140 -7.566 -3.615 1.00 92.81 93 PHE A O 1
ATOM 745 N N . ASP A 1 94 ? 2.270 -8.320 -2.623 1.00 91.25 94 ASP A N 1
ATOM 746 C CA . ASP A 1 94 ? 2.507 -9.733 -2.929 1.00 91.25 94 ASP A CA 1
ATOM 747 C C . ASP A 1 94 ? 2.515 -9.994 -4.449 1.00 91.25 94 ASP A C 1
ATOM 749 O O . ASP A 1 94 ? 3.292 -10.811 -4.946 1.00 91.25 94 ASP A O 1
ATOM 753 N N . LEU A 1 95 ? 1.746 -9.221 -5.234 1.00 90.19 95 LEU A N 1
ATOM 754 C CA . LEU A 1 95 ? 1.758 -9.309 -6.702 1.00 90.19 95 LEU A CA 1
ATOM 755 C C . LEU A 1 95 ? 3.110 -8.932 -7.315 1.00 90.19 95 LEU A C 1
ATOM 757 O O . LEU A 1 95 ? 3.418 -9.355 -8.433 1.00 90.19 95 LEU A O 1
ATOM 761 N N . VAL A 1 96 ? 3.910 -8.131 -6.613 1.00 90.94 96 VAL A N 1
ATOM 762 C CA . VAL A 1 96 ? 5.217 -7.636 -7.067 1.00 90.94 96 VAL A CA 1
ATOM 763 C C . VAL A 1 96 ? 6.344 -7.994 -6.106 1.00 90.94 96 VAL A C 1
ATOM 765 O O . VAL A 1 96 ? 7.430 -7.426 -6.204 1.00 90.94 96 VAL A O 1
ATOM 768 N N . GLU A 1 97 ? 6.137 -8.971 -5.222 1.00 88.38 97 GLU A N 1
ATOM 769 C CA . GLU A 1 97 ? 7.103 -9.356 -4.187 1.00 88.38 97 GLU A CA 1
ATOM 770 C C . GLU A 1 97 ? 8.479 -9.677 -4.789 1.00 88.38 97 GLU A C 1
ATOM 772 O O . GLU A 1 97 ? 9.513 -9.234 -4.289 1.00 88.38 97 GLU A O 1
ATOM 777 N N . ALA A 1 98 ? 8.498 -10.385 -5.923 1.00 87.50 98 ALA A N 1
ATOM 778 C CA . ALA A 1 98 ? 9.726 -10.732 -6.633 1.00 87.50 98 ALA A CA 1
ATOM 779 C C . ALA A 1 98 ? 10.532 -9.500 -7.084 1.00 87.50 98 ALA A C 1
ATOM 781 O O . ALA A 1 98 ? 11.763 -9.534 -7.068 1.00 87.50 98 ALA A O 1
ATOM 782 N N . GLU A 1 99 ? 9.856 -8.416 -7.472 1.00 88.19 99 GLU A N 1
ATOM 783 C CA . GLU A 1 99 ? 10.494 -7.159 -7.869 1.00 88.19 99 GLU A CA 1
ATOM 784 C C . GLU A 1 99 ? 10.860 -6.312 -6.646 1.00 88.19 99 GLU A C 1
ATOM 786 O O . GLU A 1 99 ? 11.973 -5.790 -6.570 1.00 88.19 99 GLU A O 1
ATOM 791 N N . LEU A 1 100 ? 9.986 -6.256 -5.635 1.00 85.94 100 LEU A N 1
ATOM 792 C CA . LEU A 1 100 ? 10.265 -5.585 -4.364 1.00 85.94 100 LEU A CA 1
ATOM 793 C C . LEU A 1 100 ? 11.485 -6.189 -3.662 1.00 85.94 100 LEU A C 1
ATOM 795 O O . LEU A 1 100 ? 12.323 -5.452 -3.154 1.00 85.94 100 LEU A O 1
ATOM 799 N N . ARG A 1 101 ? 11.672 -7.511 -3.704 1.00 85.19 101 ARG A N 1
ATOM 800 C CA . ARG A 1 101 ? 12.843 -8.187 -3.124 1.00 85.19 101 ARG A CA 1
ATOM 801 C C . ARG A 1 101 ? 14.166 -7.792 -3.789 1.00 85.19 101 ARG A C 1
ATOM 803 O O . ARG A 1 101 ? 15.219 -7.890 -3.162 1.00 85.19 101 ARG A O 1
ATOM 810 N N . LYS A 1 102 ? 14.140 -7.334 -5.045 1.00 84.25 102 LYS A N 1
ATOM 811 C CA . LYS A 1 102 ? 15.329 -6.774 -5.714 1.00 84.25 102 LYS A CA 1
ATOM 812 C C . LYS A 1 102 ? 15.643 -5.367 -5.204 1.00 84.25 102 LYS A C 1
ATOM 814 O O . LYS A 1 102 ? 16.810 -4.994 -5.143 1.00 84.25 102 LYS A O 1
ATOM 819 N N . LEU A 1 103 ? 14.613 -4.600 -4.837 1.00 80.19 103 LEU A N 1
ATOM 820 C CA . LEU A 1 103 ? 14.754 -3.268 -4.242 1.00 80.19 103 LEU A CA 1
ATOM 821 C C . LEU A 1 103 ? 15.176 -3.340 -2.768 1.00 80.19 103 LEU A C 1
ATOM 823 O O . LEU A 1 103 ? 15.955 -2.506 -2.312 1.00 80.19 103 LEU A O 1
ATOM 827 N N . TYR A 1 104 ? 14.692 -4.355 -2.056 1.00 79.31 104 TYR A N 1
ATOM 828 C CA . TYR A 1 104 ? 14.953 -4.612 -0.646 1.00 79.31 104 TYR A CA 1
ATOM 829 C C . TYR A 1 104 ? 15.638 -5.973 -0.495 1.00 79.31 104 TYR A C 1
ATOM 831 O O . TYR A 1 104 ? 14.964 -6.981 -0.253 1.00 79.31 104 TYR A O 1
ATOM 839 N N . PRO A 1 105 ? 16.973 -6.050 -0.654 1.00 68.94 105 PRO A N 1
ATOM 840 C CA . PRO A 1 105 ? 17.679 -7.288 -0.377 1.00 68.94 105 PRO A CA 1
ATOM 841 C C . PRO A 1 105 ? 17.374 -7.720 1.066 1.00 68.94 105 PRO A C 1
ATOM 843 O O . PRO A 1 105 ? 17.344 -6.870 1.964 1.00 68.94 105 PRO A O 1
ATOM 846 N N . PRO A 1 106 ? 17.127 -9.021 1.309 1.00 62.59 106 PRO A N 1
ATOM 847 C CA . PRO A 1 106 ? 16.796 -9.504 2.638 1.00 62.59 106 PRO A CA 1
ATOM 848 C C . PRO A 1 106 ? 17.894 -9.058 3.596 1.00 62.59 106 PRO A C 1
ATOM 850 O O . PRO A 1 106 ? 19.075 -9.285 3.326 1.00 62.59 106 PRO A O 1
ATOM 853 N N . LYS A 1 107 ? 17.499 -8.409 4.697 1.00 55.06 107 LYS A N 1
ATOM 854 C CA . LYS A 1 107 ? 18.400 -8.056 5.795 1.00 55.06 107 LYS A CA 1
ATOM 855 C C . LYS A 1 107 ? 19.013 -9.359 6.309 1.00 55.06 107 LYS A C 1
ATOM 857 O O . LYS A 1 107 ? 18.442 -10.027 7.170 1.00 55.06 107 LYS A O 1
ATOM 862 N N . ILE A 1 108 ? 20.158 -9.759 5.755 1.00 48.12 108 ILE A N 1
ATOM 863 C CA . ILE A 1 108 ? 21.014 -10.765 6.373 1.00 48.12 108 ILE A CA 1
ATOM 864 C C . ILE A 1 108 ? 21.278 -10.187 7.758 1.00 48.12 108 ILE A C 1
ATOM 866 O O . ILE A 1 108 ? 21.749 -9.056 7.872 1.00 48.12 108 ILE A O 1
ATOM 870 N N . LYS A 1 109 ? 20.877 -10.910 8.806 1.00 42.88 109 LYS A N 1
ATOM 871 C CA . LYS A 1 109 ? 21.089 -10.513 10.201 1.00 42.88 109 LYS A CA 1
ATOM 872 C C . LYS A 1 109 ? 22.583 -10.605 10.529 1.00 42.88 109 LYS A C 1
ATOM 874 O O . LYS A 1 109 ? 23.003 -11.435 11.323 1.00 42.88 109 LYS A O 1
ATOM 879 N N . THR A 1 110 ? 23.399 -9.783 9.887 1.00 38.16 110 THR A N 1
ATOM 880 C CA . THR A 1 110 ? 24.722 -9.411 10.365 1.00 38.16 110 THR A CA 1
ATOM 881 C C . THR A 1 110 ? 24.548 -8.146 11.201 1.00 38.16 110 THR A C 1
ATOM 883 O O . THR A 1 110 ? 23.863 -7.221 10.756 1.00 38.16 110 THR A O 1
ATOM 886 N N . PRO A 1 111 ? 25.108 -8.079 12.419 1.00 42.72 111 PRO A N 1
ATOM 887 C CA . PRO A 1 111 ? 25.078 -6.846 13.187 1.00 42.72 111 PRO A CA 1
ATOM 888 C C . PRO A 1 111 ? 25.904 -5.791 12.437 1.00 42.72 111 PRO A C 1
ATOM 890 O O . PRO A 1 111 ? 26.961 -6.124 11.898 1.00 42.72 111 PRO A O 1
ATOM 893 N N . THR A 1 112 ? 25.486 -4.519 12.496 1.00 38.16 112 THR A N 1
ATOM 894 C CA . THR A 1 112 ? 26.187 -3.324 11.947 1.00 38.16 112 THR A CA 1
ATOM 895 C C . THR A 1 112 ? 26.044 -3.182 10.414 1.00 38.16 112 THR A C 1
ATOM 897 O O . THR A 1 112 ? 26.266 -4.134 9.687 1.00 38.16 112 THR A O 1
ATOM 900 N N . VAL A 1 113 ? 25.669 -2.058 9.789 1.00 40.28 113 VAL A N 1
ATOM 901 C CA . VAL A 1 113 ? 25.790 -0.629 10.112 1.00 40.28 113 VAL A CA 1
ATOM 902 C C . VAL A 1 113 ? 24.562 0.100 9.546 1.00 40.28 113 VAL A C 1
ATOM 904 O O . VAL A 1 113 ? 24.274 0.023 8.354 1.00 40.28 113 VAL A O 1
ATOM 907 N N . THR A 1 114 ? 23.858 0.849 10.392 1.00 39.50 114 THR A N 1
ATOM 908 C CA . THR A 1 114 ? 22.914 1.893 9.983 1.00 39.50 114 THR A CA 1
ATOM 909 C C . THR A 1 114 ? 23.652 2.918 9.123 1.00 39.50 114 THR A C 1
ATOM 911 O O . THR A 1 114 ? 24.414 3.734 9.646 1.00 39.50 114 THR A O 1
ATOM 914 N N . SER A 1 115 ? 23.437 2.904 7.807 1.00 41.31 115 SER A N 1
ATOM 915 C CA . SER A 1 115 ? 23.815 4.016 6.937 1.00 41.31 115 SER A CA 1
ATOM 916 C C . SER A 1 115 ? 22.894 5.198 7.236 1.00 41.31 115 SER A C 1
ATOM 918 O O . SER A 1 115 ? 21.847 5.380 6.620 1.00 41.31 115 SER A O 1
ATOM 920 N N . LYS A 1 116 ? 23.290 5.980 8.243 1.00 43.59 116 LYS A N 1
ATOM 921 C CA . LYS A 1 116 ? 22.797 7.332 8.492 1.00 43.59 116 LYS A CA 1
ATOM 922 C C . LYS A 1 116 ? 23.043 8.183 7.247 1.00 43.59 116 LYS A C 1
ATOM 924 O O . LYS A 1 116 ? 24.189 8.371 6.848 1.00 43.59 116 LYS A O 1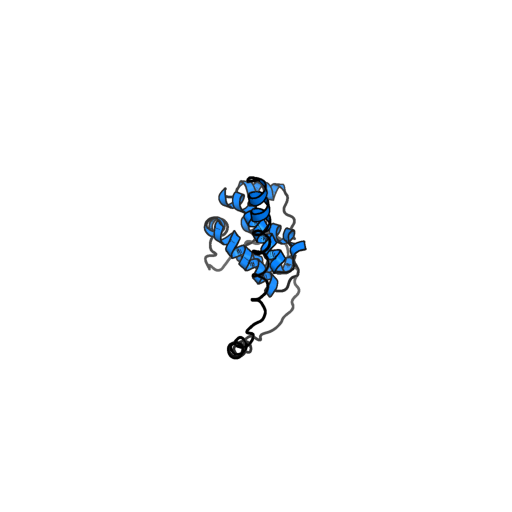
ATOM 929 N N . GLY A 1 117 ? 21.967 8.748 6.715 1.00 37.09 117 GLY A N 1
ATOM 930 C CA . GLY A 1 117 ? 21.980 9.876 5.795 1.00 37.09 117 GLY A CA 1
ATOM 931 C C . GLY A 1 117 ? 21.051 10.985 6.293 1.00 37.09 117 GLY A C 1
ATOM 932 O O . GLY A 1 117 ? 20.018 11.184 5.681 1.00 37.09 117 GLY A O 1
ATOM 933 N N . PHE A 1 118 ? 21.465 11.652 7.386 1.00 38.81 118 PHE A N 1
ATOM 934 C CA . PHE A 1 118 ? 21.149 13.033 7.834 1.00 38.81 118 PHE A CA 1
ATOM 935 C C . PHE A 1 118 ? 19.654 13.393 8.063 1.00 38.81 118 PHE A C 1
ATOM 937 O O . PHE A 1 118 ? 18.863 13.343 7.142 1.00 38.81 118 PHE A O 1
ATOM 944 N N . LEU A 1 119 ? 19.170 13.808 9.243 1.00 34.19 119 LEU A N 1
ATOM 945 C CA . LEU A 1 119 ? 19.717 14.769 10.209 1.00 34.19 119 LEU A CA 1
ATOM 946 C C . LEU A 1 119 ? 19.298 14.475 11.671 1.00 34.19 119 LEU A C 1
ATOM 948 O O . LEU A 1 119 ? 18.184 14.061 11.955 1.00 34.19 119 LEU A O 1
ATOM 952 N N . ASN A 1 120 ? 20.251 14.749 12.566 1.00 36.69 120 ASN A N 1
ATOM 953 C CA . ASN A 1 120 ? 20.179 15.156 13.978 1.00 36.69 120 ASN A CA 1
ATOM 954 C C . ASN A 1 120 ? 18.914 14.874 14.809 1.00 36.69 120 ASN A C 1
ATOM 956 O O . ASN A 1 120 ? 17.931 15.606 14.784 1.00 36.69 120 ASN A O 1
ATOM 960 N N . VAL A 1 121 ? 19.078 13.877 15.681 1.00 37.41 121 VAL A N 1
ATOM 961 C CA . VAL A 1 121 ? 18.328 13.666 16.920 1.00 37.41 121 VAL A CA 1
ATOM 962 C C . VAL A 1 121 ? 18.807 14.685 17.953 1.00 37.41 121 VAL A C 1
ATOM 964 O O . VAL A 1 121 ? 19.924 14.553 18.460 1.00 37.41 121 VAL A O 1
ATOM 967 N N . ASP A 1 122 ? 17.955 15.650 18.294 1.00 39.59 122 ASP A N 1
ATOM 968 C CA . ASP A 1 122 ? 17.952 16.213 19.640 1.00 39.59 122 ASP A CA 1
ATOM 969 C C . ASP A 1 122 ? 17.069 15.344 20.533 1.00 39.59 122 ASP A C 1
ATOM 971 O O . ASP A 1 122 ? 15.962 14.923 20.201 1.00 39.59 122 ASP A O 1
ATOM 975 N N . LYS A 1 123 ? 17.668 15.006 21.660 1.00 45.38 123 LYS A N 1
ATOM 976 C CA . LYS A 1 123 ? 17.290 13.976 22.611 1.00 45.38 123 LYS A CA 1
ATOM 977 C C . LYS A 1 123 ? 16.222 14.519 23.558 1.00 45.38 123 LYS A C 1
ATOM 979 O O . LYS A 1 123 ? 16.485 15.491 24.264 1.00 45.38 123 LYS A O 1
ATOM 984 N N . LYS A 1 124 ? 15.088 13.829 23.697 1.00 41.88 124 LYS A N 1
ATOM 985 C CA . LYS A 1 124 ? 14.406 13.765 24.996 1.00 41.88 124 LYS A CA 1
ATOM 986 C C . LYS A 1 124 ? 13.620 12.471 25.168 1.00 41.88 124 LYS A C 1
ATOM 988 O O . LYS A 1 124 ? 12.818 12.086 24.329 1.00 41.88 124 LYS A O 1
ATOM 993 N N . GLU A 1 125 ? 13.969 11.807 26.259 1.00 45.34 125 GLU A N 1
ATOM 994 C CA . GLU A 1 125 ? 13.413 10.579 26.809 1.00 45.34 125 GLU A CA 1
ATOM 995 C C . GLU A 1 125 ? 11.927 10.737 27.149 1.00 45.34 125 GLU A C 1
ATOM 997 O O . GLU A 1 125 ? 11.542 11.791 27.647 1.00 45.34 125 GLU A O 1
ATOM 1002 N N . GLU A 1 126 ? 11.150 9.655 27.048 1.00 38.47 126 GLU A N 1
ATOM 1003 C CA . GLU A 1 126 ? 10.423 9.171 28.225 1.00 38.47 126 GLU A CA 1
ATOM 1004 C C . GLU A 1 126 ? 10.032 7.687 28.130 1.00 38.47 126 GLU A C 1
ATOM 1006 O O . GLU A 1 126 ? 9.699 7.152 27.076 1.00 38.47 126 GLU A O 1
ATOM 1011 N N . LYS A 1 127 ? 10.159 7.033 29.288 1.00 44.47 127 LYS A N 1
ATOM 1012 C CA . LYS A 1 127 ? 9.890 5.626 29.613 1.00 44.47 127 LYS A CA 1
ATOM 1013 C C . LYS A 1 127 ? 8.406 5.259 29.520 1.00 44.47 127 LYS A C 1
ATOM 1015 O O . LYS A 1 127 ? 7.571 6.114 29.796 1.00 44.47 127 LYS A O 1
ATOM 1020 N N . LYS A 1 128 ? 8.147 3.944 29.401 1.00 43.59 128 LYS A N 1
ATOM 1021 C CA . LYS A 1 128 ? 7.319 3.065 30.287 1.00 43.59 128 LYS A CA 1
ATOM 1022 C C . LYS A 1 128 ? 6.677 1.940 29.463 1.00 43.59 128 LYS A C 1
ATOM 1024 O O . LYS A 1 128 ? 6.399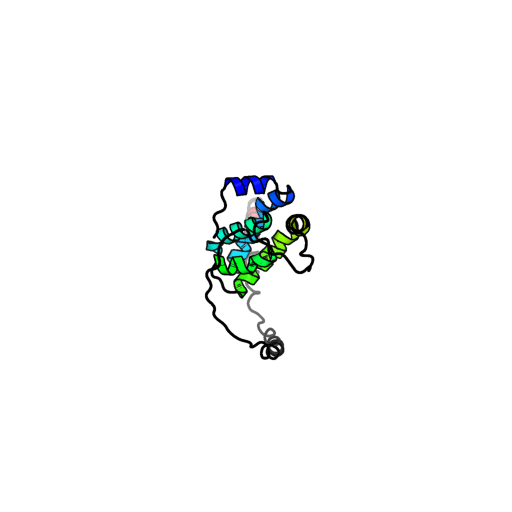 2.153 28.295 1.00 43.59 128 LYS A O 1
ATOM 1029 N N . GLU A 1 129 ? 6.321 0.762 29.959 1.00 41.09 129 GLU A N 1
ATOM 1030 C CA . GLU A 1 129 ? 6.600 -0.060 31.148 1.00 41.09 129 GLU A CA 1
ATOM 1031 C C . GLU A 1 129 ? 5.983 -1.433 30.806 1.00 41.09 129 GLU A C 1
ATOM 1033 O O . GLU A 1 129 ? 4.955 -1.503 30.129 1.00 41.09 129 GLU A O 1
ATOM 1038 N N . ASP A 1 130 ? 6.610 -2.500 31.284 1.00 51.09 130 ASP A N 1
ATOM 1039 C CA . ASP A 1 130 ? 6.254 -3.911 31.109 1.00 51.09 130 ASP A CA 1
ATOM 1040 C C . ASP A 1 130 ? 4.831 -4.260 31.576 1.00 51.09 130 ASP A C 1
ATOM 1042 O O . ASP A 1 130 ? 4.558 -4.042 32.755 1.00 51.09 130 ASP A O 1
ATOM 1046 N N . LYS A 1 131 ? 3.973 -4.880 30.733 1.00 48.06 131 LYS A N 1
ATOM 1047 C CA . LYS A 1 131 ? 2.792 -5.692 31.155 1.00 48.06 131 LYS A CA 1
ATOM 1048 C C . LYS A 1 131 ? 2.282 -6.682 30.081 1.00 48.06 131 LYS A C 1
ATOM 1050 O O . LYS A 1 131 ? 1.136 -6.571 29.653 1.00 48.06 131 LYS A O 1
ATOM 1055 N N . ASP A 1 132 ? 3.057 -7.708 29.724 1.00 46.81 132 ASP A N 1
ATOM 1056 C CA . ASP A 1 132 ? 2.598 -8.745 28.768 1.00 46.81 132 ASP A CA 1
ATOM 1057 C C . ASP A 1 132 ? 2.112 -10.073 29.391 1.00 46.81 132 ASP A C 1
ATOM 1059 O O . ASP A 1 132 ? 1.661 -10.964 28.672 1.00 46.81 132 ASP A O 1
ATOM 1063 N N . ASP A 1 133 ? 2.064 -10.214 30.721 1.00 53.47 133 ASP A N 1
ATOM 1064 C CA . ASP A 1 133 ? 1.680 -11.495 31.353 1.00 53.47 133 ASP A CA 1
ATOM 1065 C C . ASP A 1 133 ? 0.179 -11.669 31.673 1.00 53.47 133 ASP A C 1
ATOM 1067 O O . ASP A 1 133 ? -0.231 -12.699 32.207 1.00 53.47 133 ASP A O 1
ATOM 1071 N N . ALA A 1 134 ? -0.690 -10.721 31.303 1.00 50.69 134 ALA A N 1
ATOM 1072 C CA . ALA A 1 134 ? -2.138 -10.824 31.562 1.00 50.69 134 ALA A CA 1
ATOM 1073 C C . ALA A 1 134 ? -2.999 -11.109 30.314 1.00 50.69 134 ALA A C 1
ATOM 1075 O O . ALA A 1 134 ? -4.188 -11.412 30.437 1.00 50.69 134 ALA A O 1
ATOM 1076 N N . PHE A 1 135 ? -2.430 -11.047 29.105 1.00 49.00 135 PHE A N 1
ATOM 1077 C CA . PHE A 1 135 ? -3.210 -11.129 27.862 1.00 49.00 135 PHE A CA 1
ATOM 1078 C C . PHE A 1 135 ? -3.596 -12.571 27.470 1.00 49.00 135 PHE A C 1
ATOM 1080 O O . PHE A 1 135 ? -4.549 -12.797 26.724 1.00 49.00 135 PHE A O 1
ATOM 1087 N N . LYS A 1 136 ? -2.914 -13.577 28.035 1.00 48.78 136 LYS A N 1
ATOM 1088 C CA . LYS A 1 136 ? -3.035 -14.989 27.631 1.00 48.78 136 LYS A CA 1
ATOM 1089 C C . LYS A 1 136 ? -4.277 -15.726 28.160 1.00 48.78 136 LYS A C 1
ATOM 1091 O O . LYS A 1 136 ? -4.569 -16.814 27.680 1.00 48.78 136 LYS A O 1
ATOM 1096 N N . MET A 1 137 ? -5.040 -15.158 29.103 1.00 47.59 137 MET A N 1
ATOM 1097 C CA . MET A 1 137 ? -6.221 -15.830 29.688 1.00 47.59 137 MET A CA 1
ATOM 1098 C C . MET A 1 137 ? -7.583 -15.382 29.135 1.00 47.59 137 MET A C 1
ATOM 1100 O O . MET A 1 137 ? -8.598 -15.986 29.478 1.00 47.59 137 MET A O 1
ATOM 1104 N N . ARG A 1 138 ? -7.655 -14.364 28.265 1.00 45.19 138 ARG A N 1
ATOM 1105 C CA . ARG A 1 138 ? -8.952 -13.892 27.733 1.00 45.19 138 ARG A CA 1
ATOM 1106 C C . ARG A 1 138 ? -9.344 -14.513 26.386 1.00 45.19 138 ARG A C 1
ATOM 1108 O O . ARG A 1 138 ? -10.493 -14.383 25.976 1.00 45.19 138 ARG A O 1
ATOM 1115 N N . PHE A 1 139 ? -8.430 -15.256 25.758 1.00 45.56 139 PHE A N 1
ATOM 1116 C CA . PHE A 1 139 ? -8.608 -15.878 24.439 1.00 45.56 139 PHE A CA 1
ATOM 1117 C C . PHE A 1 139 ? -9.278 -17.267 24.444 1.00 45.56 139 PHE A C 1
ATOM 1119 O O . PHE A 1 139 ? -9.341 -17.906 23.404 1.00 45.56 139 PHE A O 1
ATOM 1126 N N . MET A 1 140 ? -9.812 -17.739 25.579 1.00 45.78 140 MET A N 1
ATOM 1127 C CA . MET A 1 140 ? -10.511 -19.037 25.663 1.00 45.78 140 MET A CA 1
ATOM 1128 C C . MET A 1 140 ? -12.002 -18.956 26.038 1.00 45.78 140 MET A C 1
ATOM 1130 O O . MET A 1 140 ? -12.621 -19.988 26.267 1.00 45.78 140 MET A O 1
ATOM 1134 N N . LYS A 1 141 ? -12.615 -17.762 26.112 1.00 46.56 141 LYS A N 1
ATOM 1135 C CA . LYS A 1 141 ? -13.992 -17.620 26.642 1.00 46.56 141 LYS A CA 1
ATOM 1136 C C . LYS A 1 141 ? -15.000 -16.907 25.734 1.00 46.56 141 LYS A C 1
ATOM 1138 O O . LYS A 1 141 ? -15.992 -16.393 26.230 1.00 46.56 141 LYS A O 1
ATOM 1143 N N . THR A 1 142 ? -14.773 -16.845 24.423 1.00 46.12 142 THR A N 1
ATOM 1144 C CA . THR A 1 142 ? -15.733 -16.213 23.487 1.00 46.12 142 THR A CA 1
ATOM 1145 C C . THR A 1 142 ? -16.256 -17.125 22.377 1.00 46.12 142 THR A C 1
ATOM 1147 O O . THR A 1 142 ? -17.077 -16.677 21.584 1.00 46.12 142 THR A O 1
ATOM 1150 N N . GLU A 1 143 ? -15.882 -18.408 22.368 1.00 46.88 143 GLU A N 1
ATOM 1151 C CA . GLU A 1 143 ? -16.369 -19.389 21.381 1.00 46.88 143 GLU A CA 1
ATOM 1152 C C . GLU A 1 143 ? -17.528 -20.283 21.866 1.00 46.88 143 GLU A C 1
ATOM 1154 O O . GLU A 1 143 ? -17.930 -21.171 21.126 1.00 46.88 143 GLU A O 1
ATOM 1159 N N . LEU A 1 144 ? -18.117 -20.066 23.054 1.00 47.56 144 LEU A N 1
ATOM 1160 C CA . LEU A 1 144 ? -19.148 -20.982 23.584 1.00 47.56 144 LEU A CA 1
ATOM 1161 C C . LEU A 1 144 ? -20.608 -20.489 23.610 1.00 47.56 144 LEU A C 1
ATOM 1163 O O . LEU A 1 144 ? -21.468 -21.286 23.961 1.00 47.56 144 LEU A O 1
ATOM 1167 N N . ASP A 1 145 ? -20.931 -19.256 23.196 1.00 44.56 145 ASP A N 1
ATOM 1168 C CA . ASP A 1 145 ? -22.299 -18.707 23.365 1.00 44.56 145 ASP A CA 1
ATOM 1169 C C . ASP A 1 145 ? -22.970 -18.175 22.075 1.00 44.56 145 ASP A C 1
ATOM 1171 O O . ASP A 1 145 ? -23.902 -17.377 22.149 1.00 44.56 145 ASP A O 1
ATOM 1175 N N . LYS A 1 146 ? -22.539 -18.589 20.871 1.00 49.53 146 LYS A N 1
ATOM 1176 C CA . LYS A 1 146 ? -23.180 -18.153 19.601 1.00 49.53 146 LYS A CA 1
ATOM 1177 C C . LYS A 1 146 ? -23.918 -19.234 18.799 1.00 49.53 146 LYS A C 1
ATOM 1179 O O . LYS A 1 146 ? -24.463 -18.916 17.748 1.00 49.53 146 LYS A O 1
ATOM 1184 N N . GLU A 1 147 ? -24.035 -20.464 19.300 1.00 48.72 147 GLU A N 1
ATOM 1185 C CA . GLU A 1 147 ? -24.752 -21.555 18.603 1.00 48.72 147 GLU A CA 1
ATOM 1186 C C . GLU A 1 147 ? -26.161 -21.855 19.149 1.00 48.72 147 GLU A C 1
ATOM 1188 O O . GLU A 1 147 ? -26.634 -22.989 19.096 1.00 48.72 147 GLU A O 1
ATOM 1193 N N . ALA A 1 148 ? -26.876 -20.856 19.667 1.00 47.72 148 ALA A N 1
ATOM 1194 C CA . ALA A 1 148 ? -28.219 -21.081 20.201 1.00 47.72 148 ALA A CA 1
ATOM 1195 C C . ALA A 1 148 ? -29.225 -19.977 19.854 1.00 47.72 148 ALA A C 1
ATOM 1197 O O . ALA A 1 148 ? -29.933 -19.541 20.749 1.00 47.72 148 ALA A O 1
ATOM 1198 N N . ASP A 1 149 ? -29.328 -19.524 18.591 1.00 46.44 149 ASP A N 1
ATOM 1199 C CA . ASP A 1 149 ? -30.518 -18.736 18.199 1.00 46.44 149 ASP A CA 1
ATOM 1200 C C . ASP A 1 149 ? -30.844 -18.622 16.691 1.00 46.44 149 ASP A C 1
ATOM 1202 O O . ASP A 1 149 ? -31.133 -17.543 16.187 1.00 46.44 149 ASP A O 1
ATOM 1206 N N . LEU A 1 150 ? -30.811 -19.720 15.923 1.00 46.22 150 LEU A N 1
ATOM 1207 C CA . LEU A 1 150 ? -31.278 -19.706 14.516 1.00 46.22 150 LEU A CA 1
ATOM 1208 C C . LEU A 1 150 ? -32.211 -20.873 14.155 1.00 46.22 150 LEU A C 1
ATOM 1210 O O . LEU A 1 150 ? -32.308 -21.292 13.004 1.00 46.22 150 LEU A O 1
ATOM 1214 N N . THR A 1 151 ? -32.972 -21.379 15.129 1.00 51.72 151 THR A N 1
ATOM 1215 C CA . THR A 1 151 ? -34.068 -22.331 14.870 1.00 51.72 151 THR A CA 1
ATOM 1216 C C . THR A 1 151 ? -35.392 -21.862 15.464 1.00 51.72 151 THR A C 1
ATOM 1218 O O . THR A 1 151 ? -35.975 -22.558 16.285 1.00 51.72 151 THR A O 1
ATOM 1221 N N . LYS A 1 152 ? -35.893 -20.688 15.045 1.00 53.00 152 LYS A N 1
ATOM 1222 C CA . LYS A 1 152 ? -37.323 -20.298 15.124 1.00 53.00 152 LYS A CA 1
ATOM 1223 C C . LYS A 1 152 ? -37.570 -18.907 14.514 1.00 53.00 152 LYS A C 1
ATOM 1225 O O . LYS A 1 152 ? -37.901 -17.959 15.205 1.00 53.00 152 LYS A O 1
ATOM 1230 N N . SER A 1 153 ? -37.497 -18.797 13.192 1.00 44.09 153 SER A N 1
ATOM 1231 C CA . SER A 1 153 ? -38.418 -17.906 12.476 1.00 44.09 153 SER A CA 1
ATOM 1232 C C . SER A 1 153 ? -38.724 -18.523 11.122 1.00 44.09 153 SER A C 1
ATOM 1234 O O . SER A 1 153 ? -37.976 -18.440 10.155 1.00 44.09 153 SER A O 1
ATOM 1236 N N . LYS A 1 154 ? -39.788 -19.313 11.155 1.00 43.53 154 LYS A N 1
ATOM 1237 C CA . LYS A 1 154 ? -40.470 -19.912 10.023 1.00 43.53 154 LYS A CA 1
ATOM 1238 C C . LYS A 1 154 ? -41.597 -18.952 9.682 1.00 43.53 154 LYS A C 1
ATOM 1240 O O . LYS A 1 154 ? -42.310 -18.585 10.611 1.00 43.53 154 LYS A O 1
ATOM 1245 N N . LYS A 1 155 ? -41.836 -18.811 8.376 1.00 47.84 155 LYS A N 1
ATOM 1246 C CA . LYS A 1 155 ? -43.069 -18.326 7.744 1.00 47.84 155 LYS A CA 1
ATOM 1247 C C . LYS A 1 155 ? -43.230 -16.817 7.855 1.00 47.84 155 LYS A C 1
ATOM 1249 O O . LYS A 1 155 ? -43.443 -16.341 8.952 1.00 47.84 155 LYS A O 1
ATOM 1254 N N . ASP A 1 156 ? -43.080 -16.133 6.723 1.00 45.19 156 A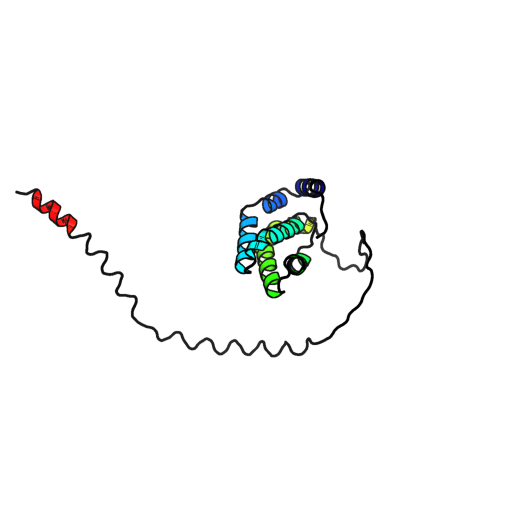SP A N 1
ATOM 1255 C CA . ASP A 1 156 ? -44.002 -15.081 6.255 1.00 45.19 156 ASP A CA 1
ATOM 1256 C C . ASP A 1 156 ? -43.603 -14.542 4.857 1.00 45.19 156 ASP A C 1
ATOM 1258 O O . ASP A 1 156 ? -44.448 -13.998 4.158 1.00 45.19 156 ASP A O 1
ATOM 1262 N N . ASP A 1 157 ? -42.395 -14.823 4.346 1.00 49.25 157 ASP A N 1
ATOM 1263 C CA . ASP A 1 157 ? -41.923 -14.257 3.058 1.00 49.25 157 ASP A CA 1
ATOM 1264 C C . ASP A 1 157 ? -42.255 -15.065 1.778 1.00 49.25 157 ASP A C 1
ATOM 1266 O O . ASP A 1 157 ? -41.737 -14.779 0.699 1.00 49.25 157 ASP A O 1
ATOM 1270 N N . GLU A 1 158 ? -43.127 -16.076 1.847 1.00 48.34 158 GLU A N 1
ATOM 1271 C CA . GLU A 1 158 ? -43.438 -16.955 0.698 1.00 48.34 158 GLU A CA 1
ATOM 1272 C C . GLU A 1 158 ? -44.770 -16.641 -0.017 1.00 48.34 158 GLU A C 1
ATOM 1274 O O . GLU A 1 158 ? -45.245 -17.448 -0.814 1.00 48.34 158 GLU A O 1
ATOM 1279 N N . ILE A 1 159 ? -45.383 -15.474 0.230 1.00 48.66 159 ILE A N 1
ATOM 1280 C CA . ILE A 1 159 ? -46.698 -15.117 -0.350 1.00 48.66 159 ILE A CA 1
ATOM 1281 C C . ILE A 1 159 ? -46.617 -14.074 -1.486 1.00 48.66 159 ILE A C 1
ATOM 1283 O O . ILE A 1 159 ? -47.529 -14.004 -2.303 1.00 48.66 159 ILE A O 1
ATOM 1287 N N . GLU A 1 160 ? -45.513 -13.344 -1.670 1.00 49.19 160 GLU A N 1
ATOM 1288 C CA . GLU A 1 160 ? -45.497 -12.202 -2.612 1.00 49.19 160 GLU A CA 1
ATOM 1289 C C . GLU A 1 160 ? -44.954 -12.496 -4.031 1.00 49.19 160 GLU A C 1
ATOM 1291 O O . GLU A 1 160 ? -44.896 -11.610 -4.880 1.00 49.19 160 GLU A O 1
ATOM 1296 N N . LYS A 1 161 ? -44.597 -13.749 -4.352 1.00 47.47 161 LYS A N 1
ATOM 1297 C CA . LYS A 1 161 ? -44.157 -14.141 -5.716 1.00 47.47 161 LYS A CA 1
ATOM 1298 C C . LYS A 1 161 ? -45.222 -14.846 -6.566 1.00 47.47 161 LYS A C 1
ATOM 1300 O O . LYS A 1 161 ? -44.946 -15.197 -7.708 1.00 47.47 161 LYS A O 1
ATOM 1305 N N . GLY A 1 162 ? -46.438 -15.028 -6.047 1.00 45.53 162 GLY A N 1
ATOM 1306 C CA . GLY A 1 162 ? -47.530 -15.729 -6.741 1.00 45.53 162 GLY A CA 1
ATOM 1307 C C . GLY A 1 162 ? -48.507 -14.850 -7.536 1.00 45.53 162 GLY A C 1
ATOM 1308 O O . GLY A 1 162 ? -49.366 -15.396 -8.229 1.00 45.53 162 GLY A O 1
ATOM 1309 N N . GLU A 1 163 ? -48.410 -13.519 -7.452 1.00 48.47 163 GLU A N 1
ATOM 1310 C CA . GLU A 1 163 ? -49.417 -12.599 -8.022 1.00 48.47 163 GLU A CA 1
ATOM 1311 C C . GLU A 1 163 ? -48.989 -11.842 -9.289 1.00 48.47 163 GLU A C 1
ATOM 1313 O O . GLU A 1 163 ? -49.825 -11.190 -9.914 1.00 48.47 163 GLU A O 1
ATOM 1318 N N . ILE A 1 164 ? -47.734 -11.958 -9.735 1.00 50.16 164 ILE A N 1
ATOM 1319 C CA . ILE A 1 164 ? -47.255 -11.200 -10.908 1.00 50.16 164 ILE A CA 1
ATOM 1320 C C . ILE A 1 164 ? -47.467 -11.968 -12.229 1.00 50.16 164 ILE A C 1
ATOM 1322 O O . ILE A 1 164 ? -47.663 -11.344 -13.263 1.00 50.16 164 ILE A O 1
ATOM 1326 N N . GLU A 1 165 ? -47.574 -13.301 -12.221 1.00 49.91 165 GLU A N 1
ATOM 1327 C CA . GLU A 1 165 ? -47.722 -14.091 -13.464 1.00 49.91 165 GLU A CA 1
ATOM 1328 C C . GLU A 1 165 ? -49.169 -14.327 -13.939 1.00 49.91 165 GLU A C 1
ATOM 1330 O O . GLU A 1 165 ? -49.380 -14.888 -15.014 1.00 49.91 165 GLU A O 1
ATOM 1335 N N . ARG A 1 166 ? -50.198 -13.900 -13.190 1.00 49.16 166 ARG A N 1
ATOM 1336 C CA . ARG A 1 166 ? -51.605 -14.109 -13.606 1.00 49.16 166 ARG A CA 1
ATOM 1337 C C . ARG A 1 166 ? -52.191 -12.993 -14.470 1.00 49.16 166 ARG A C 1
ATOM 1339 O O . ARG A 1 166 ? -53.251 -13.204 -15.049 1.00 49.16 166 ARG A O 1
ATOM 1346 N N . LYS A 1 167 ? -51.523 -11.842 -14.598 1.00 49.44 167 LYS A N 1
ATOM 1347 C CA . LYS A 1 167 ? -52.027 -10.721 -15.413 1.00 49.44 167 LYS A CA 1
ATOM 1348 C C . LYS A 1 167 ? -51.635 -10.792 -16.893 1.00 49.44 167 LYS A C 1
ATOM 1350 O O . LYS A 1 167 ? -52.350 -10.240 -17.715 1.00 49.44 167 LYS A O 1
ATOM 1355 N N . ASP A 1 168 ? -50.602 -11.550 -17.260 1.00 50.69 168 ASP A N 1
ATOM 1356 C CA . ASP A 1 168 ? -50.117 -11.593 -18.652 1.00 50.69 168 ASP A CA 1
ATOM 1357 C C . ASP A 1 168 ? -50.808 -12.641 -19.550 1.00 50.69 168 ASP A C 1
ATOM 1359 O O . ASP A 1 168 ? -50.549 -12.706 -20.757 1.00 50.69 168 ASP A O 1
ATOM 1363 N N . ILE A 1 169 ? -51.700 -13.474 -18.996 1.00 51.88 169 ILE A N 1
ATOM 1364 C CA . ILE A 1 169 ? -52.413 -14.518 -19.758 1.00 51.88 169 ILE A CA 1
ATOM 1365 C C . ILE A 1 169 ? -53.817 -14.057 -20.201 1.00 51.88 169 ILE A C 1
ATOM 1367 O O . ILE A 1 169 ? -54.316 -14.534 -21.222 1.00 51.88 169 ILE A O 1
ATOM 1371 N N . GLU A 1 170 ? -54.443 -13.087 -19.523 1.00 51.16 170 GLU A N 1
ATOM 1372 C CA . GLU A 1 170 ? -55.787 -12.608 -19.895 1.00 51.16 170 GLU A CA 1
ATOM 1373 C C . GLU A 1 170 ? -55.801 -11.664 -21.110 1.00 51.16 170 GLU A C 1
ATOM 1375 O O . GLU A 1 170 ? -56.748 -11.713 -21.898 1.00 51.16 170 GLU A O 1
ATOM 1380 N N . ASP A 1 171 ? -54.722 -10.920 -21.370 1.00 52.66 171 ASP A N 1
ATOM 1381 C CA . ASP A 1 171 ? -54.660 -10.011 -22.528 1.00 52.66 171 ASP A CA 1
ATOM 1382 C C . ASP A 1 171 ? -54.429 -10.733 -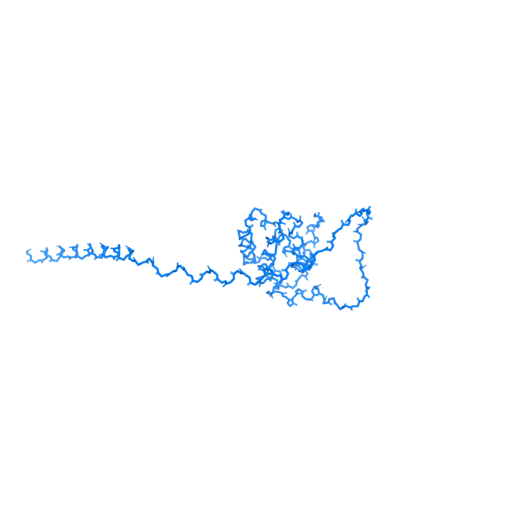23.870 1.00 52.66 171 ASP A C 1
ATOM 1384 O O . ASP A 1 171 ? -54.768 -10.213 -24.935 1.00 52.66 171 ASP A O 1
ATOM 1388 N N . LYS A 1 172 ? -53.928 -11.977 -23.859 1.00 52.09 172 LYS A N 1
ATOM 1389 C CA . LYS A 1 172 ? -53.741 -12.764 -25.096 1.00 52.09 172 LYS A CA 1
ATOM 1390 C C . LYS A 1 172 ? -55.002 -13.493 -25.562 1.00 52.09 172 LYS A C 1
ATOM 1392 O O . LYS A 1 172 ? -55.116 -13.790 -26.750 1.00 52.09 172 LYS A O 1
ATOM 1397 N N . ASN A 1 173 ? -55.974 -13.730 -24.679 1.00 53.59 173 ASN A N 1
ATOM 1398 C CA . ASN A 1 173 ? -57.221 -14.416 -25.040 1.00 53.59 173 ASN A CA 1
ATOM 1399 C C . ASN A 1 173 ? -58.323 -13.482 -25.571 1.00 53.59 173 ASN A C 1
ATOM 1401 O O . ASN A 1 173 ? -59.272 -13.967 -26.186 1.00 53.59 173 ASN A O 1
ATOM 1405 N N . GLN A 1 174 ? -58.194 -12.158 -25.428 1.00 55.53 174 GLN A N 1
ATOM 1406 C CA . GLN A 1 174 ? -59.117 -11.215 -26.080 1.00 55.53 174 GLN A CA 1
ATOM 1407 C C . GLN A 1 174 ? -58.797 -10.973 -27.564 1.00 55.53 174 GLN A C 1
ATOM 1409 O O . GLN A 1 174 ? -59.700 -10.660 -28.336 1.00 55.53 174 GLN A O 1
ATOM 1414 N N . VAL A 1 175 ? -57.552 -11.189 -28.003 1.00 56.03 175 VAL A N 1
ATOM 1415 C CA . VAL A 1 175 ? -57.153 -10.959 -29.406 1.00 56.03 175 VAL A CA 1
ATOM 1416 C C . VAL A 1 175 ? -57.596 -12.101 -30.335 1.00 56.03 175 VAL A C 1
ATOM 1418 O O . VAL A 1 175 ? -57.839 -11.875 -31.518 1.00 56.03 175 VAL A O 1
ATOM 1421 N N . ILE A 1 176 ? -57.786 -13.319 -29.817 1.00 54.88 176 ILE A N 1
ATOM 1422 C CA . ILE A 1 176 ? -58.155 -14.486 -30.642 1.00 54.88 176 ILE A CA 1
ATOM 1423 C C . ILE A 1 176 ? -59.665 -14.522 -30.960 1.00 54.88 176 ILE A C 1
ATOM 1425 O O . ILE A 1 176 ? -60.059 -14.997 -32.024 1.00 54.88 176 ILE A O 1
ATOM 1429 N N . ASN A 1 177 ? -60.523 -13.943 -30.113 1.00 56.44 177 ASN A N 1
ATOM 1430 C CA . ASN A 1 177 ? -61.981 -13.971 -30.315 1.00 56.44 177 ASN A CA 1
ATOM 1431 C C . ASN A 1 177 ? -62.529 -12.901 -31.279 1.00 56.44 177 ASN A C 1
ATOM 1433 O O . ASN A 1 177 ? -63.730 -12.887 -31.531 1.00 56.44 177 ASN A O 1
ATOM 1437 N N . HIS A 1 178 ? -61.686 -12.030 -31.845 1.00 57.19 178 HIS A N 1
ATOM 1438 C CA . HIS A 1 178 ? -62.108 -11.010 -32.821 1.00 57.19 178 HIS A CA 1
ATOM 1439 C C . HIS A 1 178 ? -61.739 -11.330 -34.280 1.00 57.19 178 HIS A C 1
ATOM 1441 O O . HIS A 1 178 ? -61.959 -10.500 -35.155 1.00 57.19 178 HIS A O 1
ATOM 1447 N N . MET A 1 179 ? -61.199 -12.522 -34.566 1.00 53.59 179 MET A N 1
ATOM 1448 C CA . MET A 1 179 ? -60.843 -12.939 -35.935 1.00 53.59 179 MET A CA 1
ATOM 1449 C C . MET A 1 179 ? -61.753 -14.022 -36.539 1.00 53.59 179 MET A C 1
ATOM 1451 O O . MET A 1 179 ? -61.524 -14.416 -37.676 1.00 53.59 179 MET A O 1
ATOM 1455 N N . ASN A 1 180 ? -62.790 -14.482 -35.828 1.00 55.91 180 ASN A N 1
ATOM 1456 C CA . ASN A 1 180 ? -63.690 -15.548 -36.302 1.00 55.91 180 ASN A CA 1
ATOM 1457 C C . ASN A 1 180 ? -65.180 -15.160 -36.315 1.00 55.91 180 ASN A C 1
ATOM 1459 O O . ASN A 1 180 ? -66.034 -16.027 -36.130 1.00 55.91 180 ASN A O 1
ATOM 1463 N N . ASN A 1 181 ? -65.509 -13.886 -36.546 1.00 49.94 181 ASN A N 1
ATOM 1464 C CA . ASN A 1 181 ? -66.886 -13.478 -36.836 1.00 49.94 181 ASN A CA 1
ATOM 1465 C C . ASN A 1 181 ? -66.934 -12.460 -37.975 1.00 49.94 181 ASN A C 1
ATOM 1467 O O . ASN A 1 181 ? -66.159 -11.481 -37.897 1.00 49.94 181 ASN A O 1
#

Sequence (181 aa):
MDYIPKETLKKRFYSLPDRLQDVILSEDTAGVIRKAANFADVEEQAGTIAILTGRVLMGFLHPDEFKDALKEELNIDERTALQVSEMIRSQVFDLVEAELRKLYPPKIKTPTVTSKGFLNVDKKEEKKEDKDDAFKMRFMKTELDKEADLTKSKKDDEIEKGEIERKDIEDKNQVINHMNN

pLDDT: mean 72.09, std 21.85, range [34.19, 95.06]

Secondary structure (DSSP, 8-state):
-----HHHHHHHHHTS-HHHHHHHH-HHHHHHHHHHHHHTT-GGGHHHHHHHHHHHHTTSS-GGGHHHHHHHHHT--HHHHHHHHHHHIIIIIGGGHHHHHHHS-------------S--------------SSGGGSTTSSSSSSSSS-S----STTSTTSSSTTSTTHHHHHHHTTS--

Radius of gyration: 29.14 Å; chains: 1; bounding box: 93×39×68 Å

Foldseek 3Di:
DDDDDPVNLVVLLVVADPQLVCLLVDPQLLVLLCVLCVVLVNNVCSVVLSVLLSCLSSLNAPLVCSLVSCCVPSVDDSVSSVSSSVSSCVRRCVSCVVRSCVSPPPPPPDDDDPPDDDDDDDDDDDDDDDDPPPPPPPVPPDPPPDPPDDPDDDDDPPPPPPPPPPPPPVVVVVVVVVPPD